Protein AF-A0A966TCK8-F1 (afdb_m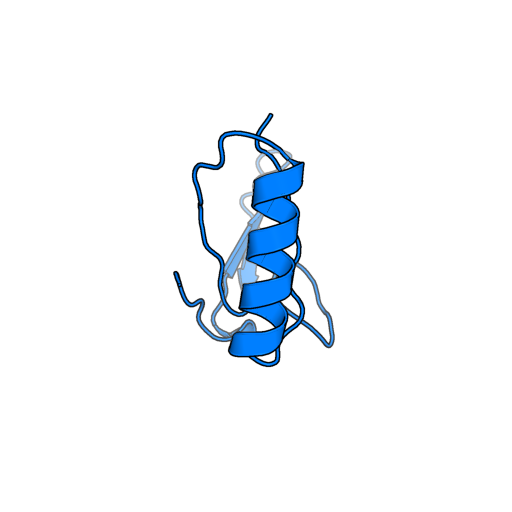onomer_lite)

Radius of gyration: 15.67 Å; chains: 1; bounding box: 32×23×42 Å

Secondary structure (DSSP, 8-state):
-EE---GGG-EEEE-GGG--EEEES-SS--SS---EE-----SSHHHHHHHHHHHHHHHTS--------

Structure (mmCIF, N/CA/C/O backbone):
data_AF-A0A966TCK8-F1
#
_entry.id   AF-A0A966TCK8-F1
#
loop_
_atom_site.group_PDB
_atom_site.id
_atom_site.type_symbol
_atom_site.label_atom_id
_atom_site.label_alt_id
_atom_site.label_comp_id
_atom_site.label_asym_id
_atom_site.label_entity_id
_atom_site.label_seq_id
_atom_site.pdbx_PDB_ins_code
_atom_site.Cartn_x
_atom_site.Cartn_y
_atom_site.Cartn_z
_atom_site.occupancy
_atom_site.B_iso_or_equiv
_atom_site.auth_seq_id
_atom_site.auth_comp_id
_atom_site.auth_asym_id
_atom_site.auth_atom_id
_atom_site.pdbx_PDB_model_num
ATOM 1 N N . ALA A 1 1 ? -4.011 -10.708 3.893 1.00 81.50 1 ALA A N 1
ATOM 2 C CA . ALA A 1 1 ? -3.547 -9.498 3.186 1.00 81.50 1 ALA A CA 1
ATOM 3 C C . ALA A 1 1 ? -3.560 -9.784 1.699 1.00 81.50 1 ALA A C 1
ATOM 5 O O . ALA A 1 1 ? -3.314 -10.932 1.336 1.00 81.50 1 ALA A O 1
ATOM 6 N N . ALA A 1 2 ? -3.804 -8.780 0.860 1.00 91.94 2 ALA A N 1
ATOM 7 C CA . ALA A 1 2 ? -3.474 -8.864 -0.557 1.00 91.94 2 ALA A CA 1
ATOM 8 C C . ALA A 1 2 ? -1.986 -8.519 -0.711 1.00 91.94 2 ALA A C 1
ATOM 10 O O . ALA A 1 2 ? -1.611 -7.352 -0.617 1.00 91.94 2 ALA A O 1
ATOM 11 N N . GLY A 1 3 ? -1.134 -9.539 -0.840 1.00 94.50 3 GLY A N 1
ATOM 12 C CA . GLY A 1 3 ? 0.301 -9.355 -1.064 1.00 94.50 3 GLY A CA 1
ATOM 13 C C . GLY A 1 3 ? 0.590 -8.888 -2.491 1.00 94.50 3 GLY A C 1
ATOM 14 O O . GLY A 1 3 ? -0.096 -9.294 -3.427 1.00 94.50 3 GLY A O 1
ATOM 15 N N . LEU A 1 4 ? 1.608 -8.048 -2.650 1.00 95.12 4 LEU A N 1
ATOM 16 C CA . LEU A 1 4 ? 2.098 -7.565 -3.938 1.00 95.12 4 LEU A CA 1
ATOM 17 C C . LEU A 1 4 ? 3.462 -8.192 -4.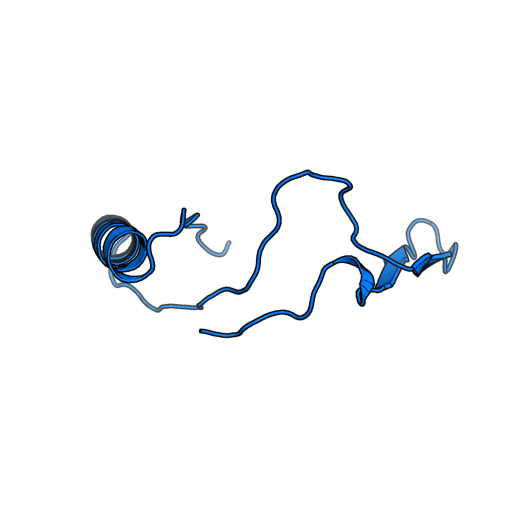244 1.00 95.12 4 LEU A C 1
ATOM 19 O O . LEU A 1 4 ? 4.255 -8.461 -3.339 1.00 95.12 4 LEU A O 1
ATOM 23 N N . VAL A 1 5 ? 3.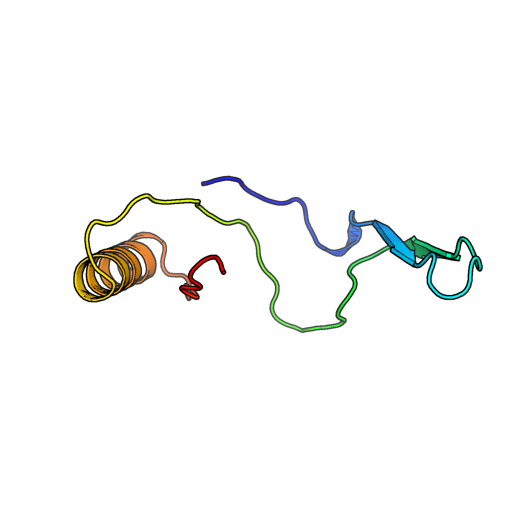734 -8.424 -5.528 1.00 94.94 5 VAL A N 1
ATOM 24 C CA . VAL A 1 5 ? 5.056 -8.862 -6.003 1.00 94.94 5 VAL A CA 1
ATOM 25 C C . VAL A 1 5 ? 6.107 -7.763 -5.800 1.00 94.94 5 VAL A C 1
ATOM 27 O O . VAL A 1 5 ? 5.778 -6.618 -5.484 1.00 94.94 5 VAL A O 1
ATOM 30 N N . ALA A 1 6 ? 7.389 -8.105 -5.954 1.00 94.94 6 ALA A N 1
ATOM 31 C CA . ALA A 1 6 ? 8.466 -7.142 -5.759 1.00 94.94 6 ALA A CA 1
ATOM 32 C C . ALA A 1 6 ? 8.336 -5.955 -6.741 1.00 94.94 6 ALA A C 1
ATOM 34 O O . ALA A 1 6 ? 7.942 -6.159 -7.889 1.00 94.94 6 ALA A O 1
ATOM 35 N N . PRO A 1 7 ? 8.737 -4.726 -6.356 1.00 95.94 7 PRO A N 1
ATOM 36 C CA . PRO A 1 7 ? 8.616 -3.542 -7.214 1.00 95.94 7 PRO A CA 1
ATOM 37 C C . PRO A 1 7 ? 9.258 -3.691 -8.597 1.00 95.94 7 PRO A C 1
ATOM 39 O O . PRO A 1 7 ? 8.753 -3.144 -9.570 1.00 95.94 7 PRO A O 1
ATOM 42 N N . ARG A 1 8 ? 10.354 -4.454 -8.698 1.00 95.31 8 ARG A N 1
ATOM 43 C CA . ARG A 1 8 ? 11.047 -4.734 -9.969 1.00 95.31 8 ARG A CA 1
ATOM 44 C C . ARG A 1 8 ? 10.182 -5.483 -10.990 1.00 95.31 8 ARG A C 1
ATOM 46 O O . ARG A 1 8 ? 10.469 -5.403 -12.175 1.00 95.31 8 ARG A O 1
ATOM 53 N N . ASP A 1 9 ? 9.158 -6.196 -10.525 1.00 96.62 9 ASP A N 1
ATOM 54 C CA . ASP A 1 9 ? 8.254 -6.988 -11.360 1.00 96.62 9 ASP A CA 1
ATOM 55 C C . ASP A 1 9 ? 6.997 -6.178 -11.751 1.00 96.62 9 ASP A C 1
ATOM 57 O O . ASP A 1 9 ? 6.102 -6.692 -12.421 1.00 96.62 9 ASP A O 1
ATOM 61 N N . ALA A 1 10 ? 6.902 -4.912 -11.321 1.00 96.81 10 ALA A N 1
ATOM 62 C CA . ALA A 1 10 ? 5.803 -4.022 -11.675 1.00 96.81 10 ALA A CA 1
ATOM 63 C C . ALA A 1 10 ? 5.947 -3.461 -13.101 1.00 96.81 10 ALA A C 1
ATOM 65 O O . ALA A 1 10 ? 7.028 -3.446 -13.691 1.00 96.81 10 ALA A O 1
ATOM 66 N N . LYS A 1 11 ? 4.829 -2.963 -13.636 1.00 97.38 11 LYS A N 1
ATOM 67 C CA . LYS A 1 11 ? 4.770 -2.139 -14.846 1.00 97.38 11 LYS A CA 1
ATOM 68 C C . LYS A 1 11 ? 3.922 -0.910 -14.570 1.00 97.38 11 LYS A C 1
ATOM 70 O O . LYS A 1 11 ? 2.862 -1.013 -13.950 1.00 97.38 11 LYS A O 1
ATOM 75 N N . VAL A 1 12 ? 4.368 0.234 -15.066 1.00 97.56 12 VAL A N 1
ATOM 76 C CA . VAL A 1 12 ? 3.645 1.503 -14.982 1.00 97.56 12 VAL A CA 1
ATOM 77 C C . VAL A 1 12 ? 3.120 1.848 -16.361 1.00 97.56 12 VAL A C 1
ATOM 79 O O . VAL A 1 12 ? 3.859 1.806 -17.341 1.00 97.56 12 VAL A O 1
ATOM 82 N N . PHE A 1 13 ? 1.838 2.192 -16.410 1.00 97.75 13 PHE A N 1
ATOM 83 C CA . PHE A 1 13 ? 1.162 2.689 -17.598 1.00 97.75 13 PHE A CA 1
ATOM 84 C C . PHE A 1 13 ? 0.843 4.162 -17.375 1.00 97.75 13 PHE A C 1
ATOM 86 O O . PHE A 1 13 ? 0.183 4.514 -16.397 1.00 97.75 13 PHE A O 1
ATOM 93 N N . ASP A 1 14 ? 1.299 5.010 -18.286 1.00 97.31 14 ASP A N 1
ATOM 94 C CA . ASP A 1 14 ? 1.027 6.437 -18.284 1.00 97.31 14 ASP A CA 1
ATOM 95 C C . ASP A 1 14 ? 0.452 6.855 -19.638 1.00 97.31 14 ASP A C 1
ATOM 97 O O . ASP A 1 14 ? 1.167 7.081 -20.612 1.00 97.31 14 ASP A O 1
ATOM 101 N N . ASN A 1 15 ? -0.877 6.946 -19.686 1.00 97.44 15 ASN A N 1
ATOM 102 C CA . ASN A 1 15 ? -1.606 7.423 -20.856 1.00 97.44 15 ASN A CA 1
ATOM 103 C C . ASN A 1 15 ? -2.089 8.873 -20.696 1.00 97.44 15 ASN A C 1
ATOM 105 O O . ASN A 1 15 ? -3.094 9.271 -21.284 1.00 97.44 15 ASN A O 1
ATOM 109 N N . ARG A 1 16 ? -1.418 9.681 -19.866 1.00 97.19 16 ARG A N 1
ATOM 110 C CA . ARG A 1 16 ? -1.696 11.120 -19.818 1.00 97.19 16 ARG A CA 1
ATOM 111 C C . ARG A 1 16 ? -1.393 11.727 -21.188 1.00 97.19 16 ARG A C 1
ATOM 113 O O . ARG A 1 16 ? -0.387 11.391 -21.809 1.00 97.19 16 ARG A O 1
ATOM 120 N N . ASN A 1 17 ? -2.257 12.633 -21.644 1.00 97.25 17 ASN A N 1
ATOM 121 C CA . ASN A 1 17 ? -2.164 13.264 -22.967 1.00 97.25 17 ASN A CA 1
ATOM 122 C C . ASN A 1 17 ? -2.104 12.254 -24.134 1.00 97.25 17 ASN A C 1
ATOM 124 O O . ASN A 1 17 ? -1.429 12.522 -25.125 1.00 97.25 17 ASN A O 1
ATOM 128 N N . ASP A 1 18 ? -2.744 11.088 -23.990 1.00 96.62 18 ASP A N 1
ATOM 129 C CA . ASP A 1 18 ? -2.810 10.038 -25.019 1.00 96.62 18 ASP A CA 1
ATOM 130 C C . ASP A 1 18 ? -1.437 9.510 -25.487 1.00 96.62 18 ASP A C 1
ATOM 132 O O . ASP A 1 18 ? -1.272 9.075 -26.626 1.00 96.62 18 ASP A O 1
ATOM 136 N N . GLN A 1 19 ? -0.425 9.545 -24.610 1.00 96.00 19 GLN A N 1
ATOM 137 C CA . GLN A 1 19 ? 0.948 9.153 -24.959 1.00 96.00 19 GLN A CA 1
ATOM 138 C C . GLN A 1 19 ? 1.218 7.641 -24.905 1.00 96.00 19 GLN A C 1
ATOM 140 O O . GLN A 1 19 ? 2.248 7.199 -25.411 1.00 96.00 19 GLN A O 1
ATOM 145 N N . ALA A 1 20 ? 0.325 6.850 -24.301 1.00 96.75 20 ALA A N 1
ATOM 146 C CA . ALA A 1 20 ? 0.426 5.393 -24.169 1.00 96.75 20 ALA A CA 1
ATOM 147 C C . ALA A 1 20 ? 1.805 4.878 -23.696 1.00 96.75 20 ALA A C 1
ATOM 149 O O . ALA A 1 20 ? 2.302 3.858 -24.180 1.00 96.75 20 ALA A O 1
ATOM 150 N N . LEU A 1 21 ? 2.436 5.574 -22.747 1.00 98.00 21 LEU A N 1
ATOM 151 C CA . LEU A 1 21 ? 3.757 5.204 -22.248 1.00 98.00 21 LEU A CA 1
ATOM 152 C C . LEU A 1 21 ? 3.668 3.999 -21.310 1.00 98.00 21 LEU A C 1
ATOM 154 O O . LEU A 1 21 ? 2.779 3.912 -20.459 1.00 98.00 21 LEU A O 1
ATOM 158 N N . VAL A 1 22 ? 4.629 3.083 -21.441 1.00 98.06 22 VAL A N 1
ATOM 159 C CA . VAL A 1 22 ? 4.776 1.917 -20.564 1.00 98.06 22 VAL A CA 1
ATOM 160 C C . VAL A 1 22 ? 6.225 1.813 -20.110 1.00 98.06 22 VAL A C 1
ATOM 162 O O . VAL A 1 22 ? 7.134 1.836 -20.939 1.00 98.06 22 VAL A O 1
ATOM 165 N N . SER A 1 23 ? 6.442 1.663 -18.805 1.00 97.31 23 SER A N 1
ATOM 166 C CA . SER A 1 23 ? 7.771 1.454 -18.226 1.00 97.31 23 SER A CA 1
ATOM 167 C C . SER A 1 23 ? 7.792 0.273 -17.262 1.00 97.31 23 SER A C 1
ATOM 169 O O . SER A 1 23 ? 6.838 0.051 -16.514 1.00 97.31 23 SER A O 1
ATOM 171 N N . ASP A 1 24 ? 8.901 -0.464 -17.262 1.00 97.75 24 ASP A N 1
ATOM 172 C CA . ASP A 1 24 ? 9.169 -1.521 -16.286 1.00 97.75 24 ASP A CA 1
ATOM 173 C C . ASP A 1 24 ? 9.556 -0.938 -14.921 1.00 97.75 24 ASP A C 1
ATOM 175 O O . ASP A 1 24 ? 10.198 0.111 -14.832 1.00 97.75 24 ASP A O 1
ATOM 179 N N . GLY A 1 25 ? 9.192 -1.646 -13.852 1.00 96.06 25 GLY A N 1
ATOM 180 C CA . GLY A 1 25 ? 9.444 -1.247 -12.472 1.00 96.06 25 GLY A CA 1
ATOM 181 C C . GLY A 1 25 ? 8.298 -0.452 -11.831 1.00 96.06 25 GLY A C 1
ATOM 182 O O . GLY A 1 25 ? 7.210 -0.329 -12.399 1.00 96.06 25 GLY A O 1
ATOM 183 N N . PRO A 1 26 ? 8.501 0.052 -10.600 1.00 96.38 26 PRO A N 1
ATOM 184 C CA . PRO A 1 26 ? 7.471 0.755 -9.843 1.00 96.38 26 PRO A CA 1
ATOM 185 C C . PRO A 1 26 ? 7.319 2.215 -10.281 1.00 96.38 26 PRO A C 1
ATOM 187 O O . PRO A 1 26 ? 8.251 2.825 -10.796 1.00 96.38 26 PRO A O 1
ATOM 190 N N . ILE A 1 27 ? 6.164 2.811 -9.969 1.00 95.69 27 ILE A N 1
ATOM 191 C CA . ILE A 1 27 ? 5.897 4.239 -10.224 1.00 95.69 27 ILE A CA 1
ATOM 192 C C . ILE A 1 27 ? 6.819 5.175 -9.432 1.00 95.69 27 ILE A C 1
ATOM 194 O O . ILE A 1 27 ? 7.206 6.225 -9.933 1.00 95.69 27 ILE A O 1
ATOM 198 N N . ASN A 1 28 ? 7.199 4.784 -8.214 1.00 93.88 28 ASN A N 1
ATOM 199 C CA . ASN A 1 28 ? 8.073 5.563 -7.345 1.00 93.88 28 ASN A CA 1
ATOM 200 C C . ASN A 1 28 ? 9.373 4.793 -7.101 1.00 93.88 28 ASN A C 1
ATOM 202 O O . ASN A 1 28 ? 9.340 3.621 -6.722 1.00 93.88 28 ASN A O 1
ATOM 206 N N . GLN A 1 29 ? 10.514 5.463 -7.262 1.00 89.50 29 GLN A N 1
ATOM 207 C CA . GLN A 1 29 ? 11.819 4.923 -6.885 1.00 89.50 29 GLN A CA 1
ATOM 208 C C . GLN A 1 29 ? 12.113 5.267 -5.425 1.00 89.50 29 GLN A C 1
ATOM 210 O O . GLN A 1 29 ? 12.556 6.369 -5.105 1.00 89.50 29 GLN A O 1
ATOM 215 N N . THR A 1 30 ? 11.834 4.328 -4.526 1.00 91.62 30 THR A N 1
ATOM 216 C CA . THR A 1 30 ? 11.964 4.526 -3.079 1.00 91.62 30 THR A CA 1
ATOM 217 C C . THR A 1 30 ? 12.646 3.334 -2.422 1.00 91.62 30 THR A C 1
ATOM 219 O O . THR A 1 30 ? 12.580 2.204 -2.904 1.00 91.62 30 THR A O 1
ATOM 222 N N . HIS A 1 31 ? 13.293 3.578 -1.281 1.00 91.00 31 HIS A N 1
ATOM 223 C CA . HIS A 1 31 ? 13.902 2.509 -0.483 1.00 91.00 31 HIS A CA 1
ATOM 224 C C . HIS A 1 31 ? 12.845 1.623 0.196 1.00 91.00 31 HIS A C 1
ATOM 226 O O . HIS A 1 31 ? 13.116 0.476 0.541 1.00 91.00 31 HIS A O 1
ATOM 232 N N . GLU A 1 32 ? 11.636 2.153 0.380 1.00 92.00 32 GLU A N 1
ATOM 233 C CA . GLU A 1 32 ? 10.519 1.485 1.039 1.00 92.00 32 GLU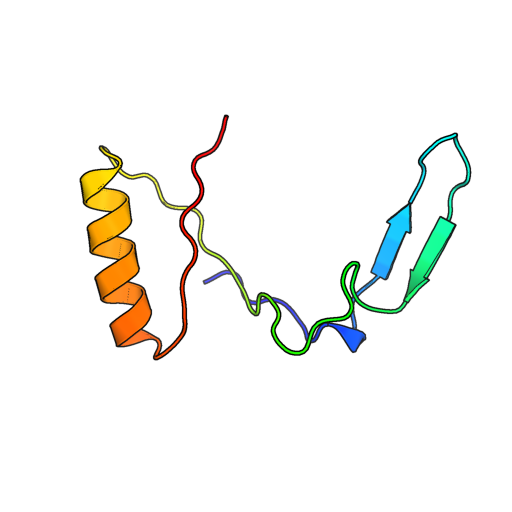 A CA 1
ATOM 234 C C . GLU A 1 32 ? 9.301 1.489 0.116 1.00 92.00 32 GLU A C 1
ATOM 236 O O . GLU A 1 32 ? 9.020 2.491 -0.539 1.00 92.00 32 GLU A O 1
ATOM 241 N N . TYR A 1 33 ? 8.580 0.373 0.053 1.00 93.69 33 TYR A N 1
ATOM 242 C CA . TYR A 1 33 ? 7.465 0.167 -0.870 1.00 93.69 33 TYR A CA 1
ATOM 243 C C . TYR A 1 33 ? 6.335 -0.620 -0.202 1.00 93.69 33 TYR A C 1
ATOM 245 O O . TYR A 1 33 ? 6.554 -1.349 0.771 1.00 93.69 33 TYR A O 1
ATOM 253 N N . MET A 1 34 ? 5.117 -0.494 -0.735 1.00 93.50 34 MET A N 1
ATOM 254 C CA . MET A 1 34 ? 3.986 -1.296 -0.272 1.00 93.50 34 MET A CA 1
ATOM 255 C C . MET A 1 34 ? 4.169 -2.747 -0.710 1.00 93.50 34 MET A C 1
ATOM 257 O O . MET A 1 34 ? 4.212 -3.049 -1.899 1.00 93.50 34 MET A O 1
ATOM 261 N N . SER A 1 35 ? 4.257 -3.647 0.265 1.00 92.75 35 SER A N 1
ATOM 262 C CA . SER A 1 35 ? 4.313 -5.099 0.033 1.00 92.75 35 SER A CA 1
ATOM 263 C C . SER A 1 35 ? 2.928 -5.748 -0.026 1.00 92.75 35 SER A C 1
ATOM 265 O O . SER A 1 35 ? 2.805 -6.933 -0.325 1.00 92.75 35 SER A O 1
ATOM 267 N N . GLY A 1 36 ? 1.878 -4.983 0.267 1.00 94.94 36 GLY A N 1
ATOM 268 C CA . GLY A 1 36 ? 0.506 -5.453 0.293 1.00 94.94 36 GLY A CA 1
ATOM 269 C C . GLY A 1 36 ? -0.426 -4.456 0.958 1.00 94.94 36 GLY A C 1
ATOM 270 O O . GLY A 1 36 ? 0.013 -3.440 1.496 1.00 94.94 36 GLY A O 1
ATOM 271 N N . PHE A 1 37 ? -1.717 -4.764 0.920 1.00 96.50 37 PHE A N 1
ATOM 272 C CA . PHE A 1 37 ? -2.748 -3.978 1.586 1.00 96.50 37 PHE A CA 1
ATOM 273 C C . PHE A 1 37 ? -3.918 -4.855 2.047 1.00 96.50 37 PHE A C 1
ATOM 275 O O . PHE A 1 37 ? -4.036 -6.036 1.695 1.00 96.50 37 PHE A O 1
ATOM 282 N N . TRP A 1 38 ? -4.791 -4.256 2.848 1.00 96.25 38 TRP A N 1
ATOM 283 C CA . TRP A 1 38 ? -6.117 -4.769 3.170 1.00 96.25 38 TRP A CA 1
ATOM 284 C C . TRP A 1 38 ? -7.146 -3.695 2.836 1.00 96.25 38 TRP A C 1
ATOM 286 O O . TRP A 1 38 ? -6.840 -2.506 2.880 1.00 96.25 38 TRP A O 1
ATOM 296 N N . ILE A 1 39 ? -8.365 -4.126 2.537 1.00 96.62 39 ILE A N 1
ATOM 297 C CA . ILE A 1 39 ? -9.546 -3.271 2.588 1.00 96.62 39 ILE A CA 1
ATOM 298 C C . ILE A 1 39 ? -10.357 -3.792 3.765 1.00 96.62 39 ILE A C 1
ATOM 300 O O . ILE A 1 39 ? -10.615 -4.994 3.845 1.00 96.62 39 ILE A O 1
ATOM 304 N N . ILE A 1 40 ? -10.687 -2.904 4.692 1.00 95.56 40 ILE A N 1
ATOM 305 C CA . ILE A 1 40 ? -11.487 -3.223 5.870 1.00 95.56 40 ILE A CA 1
ATOM 306 C C . ILE A 1 40 ? -12.736 -2.356 5.859 1.00 95.56 40 ILE A C 1
ATOM 308 O O . ILE A 1 40 ? -12.704 -1.230 5.364 1.00 95.56 40 ILE A O 1
ATOM 312 N N . ASP A 1 41 ? -13.811 -2.886 6.423 1.00 97.12 41 ASP A N 1
ATOM 313 C CA . ASP A 1 41 ? -14.962 -2.094 6.826 1.00 97.12 41 ASP A CA 1
ATOM 314 C C . ASP A 1 41 ? -14.851 -1.852 8.335 1.00 97.12 41 ASP A C 1
ATOM 316 O O . ASP A 1 41 ? -14.654 -2.791 9.111 1.00 97.12 41 ASP A O 1
ATOM 320 N N . ALA A 1 42 ? -14.901 -0.588 8.739 1.00 97.19 42 ALA A N 1
ATOM 321 C CA . ALA A 1 42 ? -14.798 -0.170 10.126 1.00 97.19 42 ALA A CA 1
ATOM 322 C C . ALA A 1 42 ? -15.877 0.875 10.395 1.00 97.19 42 ALA A C 1
ATOM 324 O O . ALA A 1 42 ? -15.991 1.866 9.679 1.00 97.19 42 ALA A O 1
ATOM 325 N N . ALA A 1 43 ? -16.642 0.673 11.467 1.00 97.12 43 ALA A N 1
ATOM 326 C CA . ALA A 1 43 ? -17.758 1.549 11.811 1.00 97.12 43 ALA A CA 1
ATOM 327 C C . ALA A 1 43 ? -17.332 3.003 12.103 1.00 97.12 43 ALA A C 1
ATOM 329 O O . ALA A 1 43 ? -18.152 3.912 11.995 1.00 97.12 43 ALA A O 1
ATOM 330 N N . THR A 1 44 ? -16.073 3.226 12.500 1.00 97.19 44 THR A N 1
ATOM 331 C CA . THR A 1 44 ? -15.510 4.549 12.804 1.00 97.19 44 THR A CA 1
ATOM 332 C C . THR A 1 44 ? -14.021 4.618 12.457 1.00 97.19 44 THR A C 1
ATOM 334 O O . THR A 1 44 ? -13.323 3.600 12.448 1.00 97.19 44 THR A O 1
ATOM 337 N N . ASP A 1 45 ? -13.510 5.838 12.263 1.00 96.81 45 ASP A N 1
ATOM 338 C CA . ASP A 1 45 ? -12.072 6.092 12.082 1.00 96.81 45 ASP A CA 1
ATOM 339 C C . ASP A 1 45 ? -11.253 5.624 13.295 1.00 96.81 45 ASP A C 1
ATOM 341 O O . ASP A 1 45 ? -10.173 5.059 13.138 1.00 96.81 45 ASP A O 1
ATOM 345 N N . THR A 1 46 ? -11.777 5.799 14.514 1.00 98.06 46 THR A N 1
ATOM 346 C CA . THR A 1 46 ? -11.120 5.324 15.741 1.00 98.06 46 THR A CA 1
ATOM 347 C C . THR A 1 46 ? -10.896 3.816 15.704 1.00 98.06 46 THR A C 1
ATOM 349 O O . THR A 1 46 ? -9.775 3.369 15.942 1.00 98.06 46 THR A O 1
ATOM 352 N N . LEU A 1 47 ? -11.918 3.039 15.325 1.00 98.31 47 LEU A N 1
ATOM 353 C CA . LEU A 1 47 ? -11.793 1.587 15.208 1.00 98.31 47 LEU A CA 1
ATOM 354 C C . LEU A 1 47 ? -10.770 1.198 14.127 1.00 98.31 47 LEU A C 1
ATOM 356 O O . LEU A 1 47 ? -9.965 0.292 14.337 1.00 98.31 47 LEU A O 1
ATOM 360 N N . ALA A 1 48 ? -10.752 1.897 12.988 1.00 98.19 48 ALA A N 1
ATOM 361 C CA . ALA A 1 48 ? -9.762 1.652 11.939 1.00 98.19 48 ALA A CA 1
ATOM 362 C C . ALA A 1 48 ? -8.320 1.900 12.427 1.00 98.19 48 ALA A C 1
ATOM 364 O O . ALA A 1 48 ? -7.418 1.125 12.102 1.00 98.19 48 ALA A O 1
ATOM 365 N N . HIS A 1 49 ? -8.093 2.943 13.233 1.00 97.94 49 HIS A N 1
ATOM 366 C CA . HIS A 1 49 ? -6.777 3.242 13.804 1.00 97.94 49 HIS A CA 1
ATOM 367 C C . HIS A 1 49 ? -6.330 2.210 14.847 1.00 97.94 49 HIS A C 1
ATOM 369 O O . HIS A 1 49 ? -5.166 1.807 14.837 1.00 97.94 49 HIS A O 1
ATOM 375 N N . GLU A 1 50 ? -7.236 1.748 15.711 1.00 98.38 50 GLU A N 1
ATOM 376 C CA . GLU A 1 50 ? -6.950 0.687 16.687 1.00 98.38 50 GLU A CA 1
ATOM 377 C C . GLU A 1 50 ? -6.541 -0.613 15.983 1.00 98.38 50 GLU A C 1
ATOM 379 O O . GLU A 1 50 ? -5.488 -1.184 16.279 1.00 98.38 50 GLU A O 1
ATOM 384 N N . LEU A 1 51 ? -7.314 -1.025 14.973 1.00 97.94 51 LEU A N 1
ATOM 385 C CA . LEU A 1 51 ? -7.000 -2.194 14.151 1.00 97.94 51 LEU A CA 1
ATOM 386 C C . LEU A 1 51 ? -5.650 -2.047 13.433 1.00 97.94 51 LEU A C 1
ATOM 388 O O . LEU A 1 51 ? -4.886 -3.009 13.352 1.00 97.94 51 LEU A O 1
ATOM 392 N N . ALA A 1 52 ? -5.322 -0.853 12.936 1.00 97.88 52 ALA A N 1
ATOM 393 C CA . ALA A 1 52 ? -4.040 -0.599 12.286 1.00 97.88 52 ALA A CA 1
ATOM 394 C C . ALA A 1 52 ? -2.851 -0.672 13.257 1.00 97.88 52 ALA A C 1
ATOM 396 O O . ALA A 1 52 ? -1.792 -1.184 12.885 1.00 97.88 52 ALA A O 1
ATOM 397 N N . ALA A 1 53 ? -3.012 -0.210 14.501 1.00 98.38 53 ALA A N 1
ATOM 398 C CA . ALA A 1 53 ? -1.980 -0.321 15.529 1.00 98.38 53 ALA A CA 1
ATOM 399 C C . ALA A 1 53 ? -1.717 -1.790 15.912 1.00 98.38 53 ALA A C 1
ATOM 401 O O . ALA A 1 53 ? -0.562 -2.228 15.930 1.00 98.38 53 ALA A O 1
ATOM 402 N N . GLU A 1 54 ? -2.783 -2.564 16.140 1.00 98.19 54 GLU A N 1
ATOM 403 C CA . GLU A 1 54 ? -2.726 -4.009 16.401 1.00 98.19 54 GLU A CA 1
ATOM 404 C C . GLU A 1 54 ? -2.038 -4.756 15.248 1.00 98.19 54 GLU A C 1
ATOM 406 O O . GLU A 1 54 ? -1.090 -5.517 15.459 1.00 98.19 54 GLU A O 1
ATOM 411 N N . ALA A 1 55 ? -2.452 -4.487 14.007 1.00 96.50 55 ALA A N 1
ATOM 412 C CA . ALA A 1 55 ? -1.884 -5.119 12.822 1.00 96.50 55 ALA A CA 1
ATOM 413 C C . ALA A 1 55 ? -0.407 -4.745 12.606 1.00 96.50 55 ALA A C 1
ATOM 415 O O . ALA A 1 55 ? 0.400 -5.609 12.263 1.00 96.50 55 ALA A O 1
ATOM 416 N N . SER A 1 56 ? -0.026 -3.486 12.849 1.00 97.81 56 SER A N 1
ATOM 417 C CA . SER A 1 56 ? 1.359 -3.008 12.717 1.00 97.81 5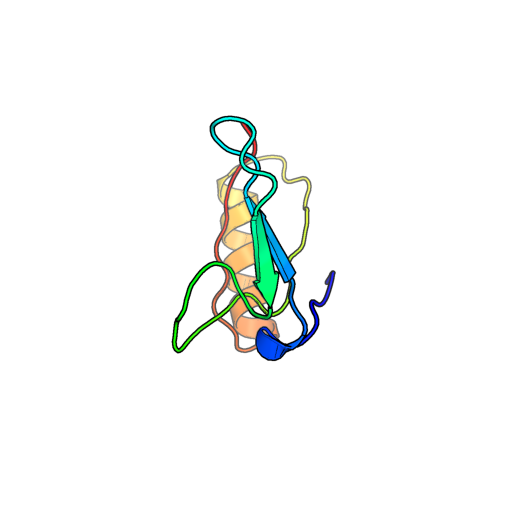6 SER A CA 1
ATOM 418 C C . SER A 1 56 ? 2.287 -3.778 13.655 1.00 97.81 56 SER A C 1
ATOM 420 O O . SER A 1 56 ? 3.319 -4.319 13.237 1.00 97.81 56 SER A O 1
ATOM 422 N N . LYS A 1 57 ? 1.854 -3.928 14.913 1.00 98.19 57 LYS A N 1
ATOM 423 C CA . LYS A 1 57 ? 2.544 -4.731 15.923 1.00 98.19 57 LYS A CA 1
ATOM 424 C C . LYS A 1 57 ? 2.609 -6.206 15.526 1.00 98.19 57 LYS A C 1
ATOM 426 O O . LYS A 1 57 ? 3.686 -6.793 15.580 1.00 98.19 57 LYS A O 1
ATOM 431 N N . ALA A 1 58 ? 1.490 -6.798 15.107 1.00 96.94 58 ALA A N 1
ATOM 432 C CA . ALA A 1 58 ? 1.411 -8.218 14.762 1.00 96.94 58 ALA A CA 1
ATOM 433 C C . ALA A 1 58 ? 2.269 -8.583 13.539 1.00 96.94 58 ALA A C 1
ATOM 435 O O . ALA A 1 58 ? 2.892 -9.642 13.505 1.00 96.94 58 ALA A O 1
ATOM 436 N N . CYS A 1 59 ? 2.323 -7.709 12.534 1.00 94.12 59 CYS A N 1
ATOM 437 C CA . CYS A 1 59 ? 3.092 -7.940 11.315 1.00 94.12 59 CYS A CA 1
ATOM 438 C C . CYS A 1 59 ? 4.560 -7.506 11.423 1.00 94.12 59 CYS A C 1
ATOM 440 O O . CYS A 1 59 ? 5.343 -7.854 10.539 1.00 94.12 59 CYS A O 1
ATOM 442 N N . ASN A 1 60 ? 4.935 -6.743 12.459 1.00 95.38 60 ASN A N 1
ATOM 443 C CA . ASN A 1 60 ? 6.227 -6.059 12.559 1.00 95.38 60 ASN A CA 1
ATOM 444 C C . ASN A 1 60 ? 6.525 -5.211 11.303 1.00 95.38 60 ASN A C 1
ATOM 446 O O . ASN A 1 60 ? 7.591 -5.299 10.687 1.00 95.38 60 ASN A O 1
ATOM 450 N N . ARG A 1 61 ? 5.526 -4.437 10.863 1.00 94.62 61 ARG A N 1
ATOM 451 C CA . ARG A 1 61 ? 5.575 -3.588 9.662 1.00 94.62 61 ARG A CA 1
ATOM 452 C C . ARG A 1 61 ? 4.832 -2.287 9.925 1.00 94.62 61 ARG A C 1
ATOM 454 O O . ARG A 1 61 ? 3.840 -2.283 10.637 1.00 94.62 61 ARG A O 1
ATOM 461 N N . ARG A 1 62 ? 5.263 -1.199 9.284 1.00 95.88 62 ARG A N 1
ATOM 462 C CA . ARG A 1 62 ? 4.483 0.047 9.262 1.00 95.88 62 ARG A CA 1
ATOM 463 C C . ARG A 1 62 ? 3.206 -0.155 8.443 1.00 95.88 62 ARG A C 1
ATOM 465 O O . ARG A 1 62 ? 3.242 -0.823 7.411 1.00 95.88 62 ARG A O 1
ATOM 472 N N . ILE A 1 63 ? 2.113 0.445 8.905 1.00 96.69 63 ILE A N 1
ATOM 473 C CA . ILE A 1 63 ? 0.800 0.424 8.254 1.00 96.69 63 ILE A CA 1
ATOM 474 C C . ILE A 1 63 ? 0.329 1.864 8.070 1.00 96.69 63 ILE A C 1
ATOM 476 O O . ILE A 1 63 ? 0.418 2.673 8.989 1.00 96.69 63 ILE A O 1
ATOM 480 N N . GLU A 1 64 ? -0.173 2.162 6.877 1.00 96.81 64 GLU A N 1
ATOM 481 C CA . GLU A 1 64 ? -0.817 3.426 6.531 1.00 96.81 64 GLU A CA 1
ATOM 482 C C . GLU A 1 64 ? -2.330 3.194 6.430 1.00 96.81 64 GLU A C 1
ATOM 484 O O . GLU A 1 64 ? -2.766 2.276 5.732 1.00 96.81 64 GLU A O 1
ATOM 489 N N . VAL A 1 65 ? -3.132 4.017 7.112 1.00 97.38 65 VAL A N 1
ATOM 490 C CA . VAL A 1 65 ? -4.600 3.993 7.009 1.00 97.38 65 VAL A CA 1
ATOM 491 C C . VAL A 1 65 ? -5.046 5.124 6.095 1.00 97.38 65 VAL A C 1
ATOM 493 O O . VAL A 1 65 ? -4.678 6.279 6.305 1.00 97.38 65 VAL A O 1
ATOM 496 N N . ARG A 1 66 ? -5.859 4.799 5.087 1.00 97.38 66 ARG A N 1
ATOM 497 C CA . ARG A 1 66 ? -6.490 5.775 4.194 1.00 97.38 66 ARG A CA 1
ATOM 498 C C . ARG A 1 66 ? -7.951 5.414 3.989 1.00 97.38 66 ARG A C 1
ATOM 500 O O . ARG A 1 66 ? -8.260 4.282 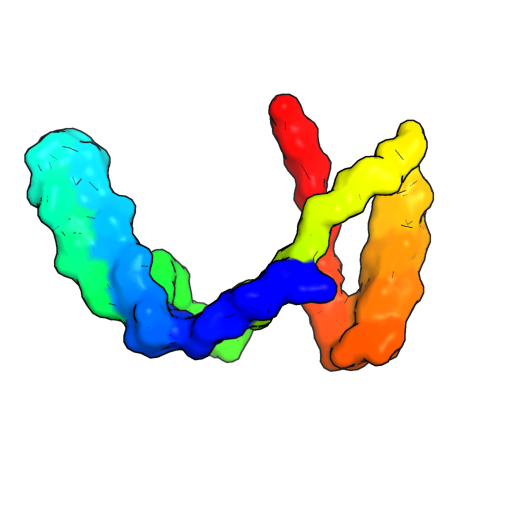3.628 1.00 97.38 66 ARG A O 1
ATOM 507 N N . ARG A 1 67 ? -8.832 6.390 4.194 1.00 95.50 67 ARG A N 1
ATOM 508 C CA . ARG A 1 67 ? -10.265 6.260 3.924 1.00 95.50 67 ARG A CA 1
ATOM 509 C C . ARG A 1 67 ? -10.538 6.455 2.432 1.00 95.50 67 ARG A C 1
ATOM 511 O O . ARG A 1 67 ? -9.852 7.244 1.781 1.00 95.50 67 ARG A O 1
ATOM 518 N N . PHE A 1 68 ? -11.549 5.772 1.905 1.00 93.56 68 PHE A N 1
ATOM 519 C CA . PHE A 1 68 ? -12.084 6.090 0.582 1.00 93.56 68 PHE A CA 1
ATOM 520 C C . PHE A 1 68 ? -12.820 7.440 0.598 1.00 93.56 68 PHE A C 1
ATOM 522 O O . PHE A 1 68 ? -13.269 7.898 1.655 1.00 93.56 68 PHE A O 1
ATOM 529 N N . LEU A 1 69 ? -12.873 8.089 -0.567 1.00 89.88 69 LEU A N 1
ATOM 530 C CA . LEU A 1 69 ? -13.661 9.302 -0.798 1.00 89.88 69 LEU A CA 1
ATOM 531 C C . LEU A 1 69 ? -15.079 8.942 -1.233 1.00 89.88 69 LEU A C 1
ATOM 533 O O . LEU A 1 69 ? -15.215 7.943 -1.975 1.00 89.88 69 LEU A O 1
#

pLDDT: mean 95.82, std 2.7, range [81.5, 98.38]

Sequence (69 aa):
AAGLVAPRDAKVFDNRNDQALVSDGPINQTHEYMSGFWIIDAATDTLAHELAAEASKACNRRIEVRRFL

Foldseek 3Di:
DAFDDDQQQDKDFDCVVNPRDIDGGHPDDDPDDDRGDDDDDDPDPVRVVVVQVVVCVVVVHHDDDDDDD